Protein AF-A0A847N5J2-F1 (afdb_monomer_lite)

Radius of gyration: 24.29 Å; chains: 1; bounding box: 58×25×74 Å

Sequence (112 aa):
MTEKAYKEWIETEYLKKKQSTIEALRSLSVEQLTKHIREYKEFIISFSEENELYIKEAKIEEHVINQLSGIEALEKTLEYDITNQLAHIMLEEEIIVHVIQKAKEEGKKLKC

Structure (mmCIF, N/CA/C/O backbone):
data_AF-A0A847N5J2-F1
#
_entry.id   AF-A0A847N5J2-F1
#
loop_
_atom_site.group_PDB
_atom_site.id
_atom_site.type_symbol
_atom_site.label_atom_id
_atom_site.label_alt_id
_atom_site.label_comp_id
_atom_site.label_asym_id
_atom_site.label_entity_id
_atom_site.label_seq_id
_atom_site.pdbx_PDB_ins_code
_atom_site.Cartn_x
_atom_site.Cartn_y
_atom_site.Cartn_z
_atom_site.occupancy
_atom_site.B_iso_or_equiv
_atom_site.auth_seq_id
_atom_site.auth_comp_id
_atom_site.auth_asym_id
_atom_site.auth_atom_id
_atom_site.pdbx_PDB_model_num
ATOM 1 N N . MET A 1 1 ? -10.251 9.769 -31.275 1.00 57.12 1 MET A N 1
ATOM 2 C CA . MET A 1 1 ? -10.163 9.530 -29.819 1.00 57.12 1 MET A CA 1
ATOM 3 C C . MET A 1 1 ? -9.489 10.735 -29.198 1.00 57.12 1 MET A C 1
ATOM 5 O O . MET A 1 1 ? -8.500 11.187 -29.756 1.00 57.12 1 MET A O 1
ATOM 9 N N . THR A 1 2 ? -10.034 11.285 -28.116 1.00 76.81 2 THR A N 1
ATOM 10 C CA . THR A 1 2 ? -9.334 12.306 -27.325 1.00 76.81 2 THR A CA 1
ATOM 11 C C . THR A 1 2 ? -8.277 11.632 -26.450 1.00 76.81 2 THR A C 1
ATOM 13 O O . THR A 1 2 ? -8.408 10.456 -26.114 1.00 76.81 2 THR A O 1
ATOM 16 N N . GLU A 1 3 ? -7.237 12.366 -26.065 1.00 68.50 3 GLU A N 1
ATOM 17 C CA . GLU A 1 3 ? -6.144 11.869 -25.215 1.00 68.50 3 GLU A CA 1
ATOM 18 C C . GLU A 1 3 ? -6.653 11.304 -23.874 1.00 68.50 3 GLU A C 1
ATOM 20 O O . GLU A 1 3 ? -6.215 10.248 -23.425 1.00 68.50 3 GLU A O 1
ATOM 25 N N . LYS A 1 4 ? -7.690 11.935 -23.304 1.00 71.81 4 LYS A N 1
ATOM 26 C CA . LYS A 1 4 ? -8.403 11.454 -22.112 1.00 71.81 4 LYS A CA 1
ATOM 27 C C . LYS A 1 4 ? -9.067 10.084 -22.324 1.00 71.81 4 LYS A C 1
ATOM 29 O O . LYS A 1 4 ? -8.864 9.185 -21.518 1.00 71.81 4 LYS A O 1
ATOM 34 N N . ALA A 1 5 ? -9.796 9.904 -23.428 1.00 72.12 5 ALA A N 1
ATOM 35 C CA . ALA A 1 5 ? -10.463 8.636 -23.740 1.00 72.12 5 ALA A CA 1
ATOM 36 C C . ALA A 1 5 ? -9.460 7.504 -24.028 1.00 72.12 5 ALA A C 1
ATOM 38 O O . ALA A 1 5 ? -9.734 6.338 -23.759 1.00 72.12 5 ALA A O 1
ATOM 39 N N . TYR A 1 6 ? -8.288 7.847 -24.563 1.00 65.38 6 TYR A N 1
ATOM 40 C CA . TYR A 1 6 ? -7.215 6.889 -24.811 1.00 65.38 6 TYR A CA 1
ATOM 41 C C . TYR A 1 6 ? -6.547 6.419 -23.510 1.00 65.38 6 TYR A C 1
ATOM 43 O O . TYR A 1 6 ? -6.341 5.220 -23.329 1.00 65.38 6 TYR A O 1
ATOM 51 N N . LYS A 1 7 ? -6.281 7.337 -22.572 1.00 71.44 7 LYS A N 1
ATOM 52 C CA . LYS A 1 7 ? -5.746 7.003 -21.244 1.00 71.44 7 LYS A CA 1
ATOM 53 C C . LYS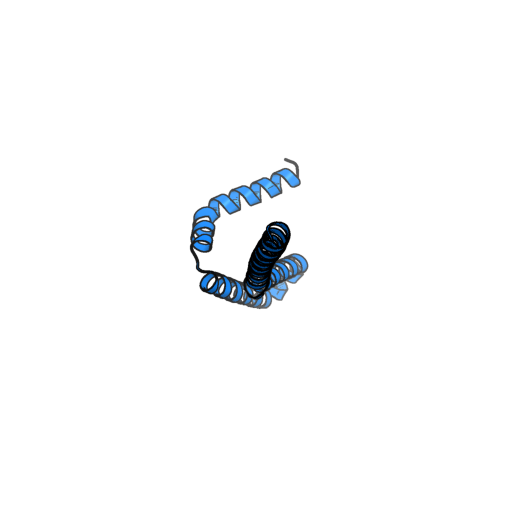 A 1 7 ? -6.700 6.107 -20.446 1.00 71.44 7 LYS A C 1
ATOM 55 O O . LYS A 1 7 ? -6.280 5.067 -19.950 1.00 71.44 7 LYS A O 1
ATOM 60 N N . GLU A 1 8 ? -7.985 6.460 -20.402 1.00 78.00 8 GLU A N 1
ATOM 61 C CA . GLU A 1 8 ? -9.026 5.668 -19.724 1.00 78.00 8 GLU A CA 1
ATOM 62 C C . GLU A 1 8 ? -9.169 4.260 -20.333 1.00 78.00 8 GLU A C 1
ATOM 64 O O . GLU A 1 8 ? -9.362 3.269 -19.621 1.00 78.00 8 GLU A O 1
ATOM 69 N N . TRP A 1 9 ? -9.027 4.144 -21.658 1.00 80.75 9 TRP A N 1
ATOM 70 C CA . TRP A 1 9 ? -9.028 2.851 -22.338 1.00 80.75 9 TRP A CA 1
ATOM 71 C C . TRP A 1 9 ? -7.799 2.002 -21.978 1.00 80.75 9 TRP A C 1
ATOM 73 O O . TRP A 1 9 ? -7.957 0.828 -21.643 1.00 80.75 9 TRP A O 1
ATOM 83 N N . ILE A 1 10 ? -6.594 2.586 -21.968 1.00 76.50 10 ILE A N 1
ATOM 84 C CA . ILE A 1 10 ? -5.362 1.888 -21.554 1.00 76.50 10 ILE A CA 1
ATOM 85 C C . ILE A 1 10 ? -5.472 1.394 -20.111 1.00 76.50 10 ILE A C 1
ATOM 87 O O . ILE A 1 10 ? -5.140 0.241 -19.836 1.00 76.50 10 ILE A O 1
ATOM 91 N N . GLU A 1 11 ? -5.954 2.238 -19.199 1.00 75.56 11 GLU A N 1
ATOM 92 C CA . GLU A 1 11 ? -6.162 1.870 -17.796 1.00 75.56 11 GLU A CA 1
ATOM 93 C C . GLU A 1 11 ? -7.141 0.694 -17.683 1.00 75.56 11 GLU A C 1
ATOM 95 O O . GLU A 1 11 ? -6.860 -0.289 -16.998 1.00 75.56 11 GLU A O 1
ATOM 100 N N . THR A 1 12 ? -8.245 0.732 -18.431 1.00 81.69 12 THR A N 1
ATOM 101 C CA . THR A 1 12 ? -9.247 -0.342 -18.437 1.00 81.69 12 THR A CA 1
ATOM 102 C C . THR A 1 12 ? -8.682 -1.664 -18.963 1.00 81.69 12 THR A C 1
ATOM 104 O O . THR A 1 12 ? -8.885 -2.714 -18.350 1.00 81.69 12 THR A O 1
ATOM 107 N N . GLU A 1 13 ? -7.961 -1.645 -20.083 1.00 84.19 13 GLU A N 1
ATOM 108 C CA . GLU A 1 13 ? -7.377 -2.859 -20.666 1.00 84.19 13 GLU A CA 1
ATOM 109 C C . GLU A 1 13 ? -6.237 -3.421 -19.809 1.00 84.1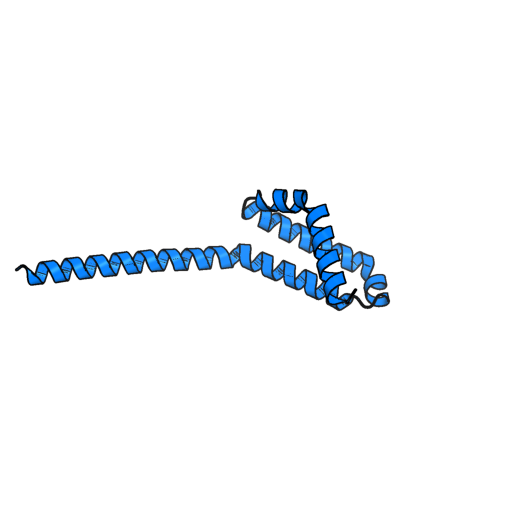9 13 GLU A C 1
ATOM 111 O O . GLU A 1 13 ? -6.107 -4.640 -19.655 1.00 84.19 13 GLU A O 1
ATOM 116 N N . TYR A 1 14 ? -5.453 -2.547 -19.176 1.00 80.88 14 TYR A N 1
ATOM 117 C CA . TYR A 1 14 ? -4.443 -2.950 -18.205 1.00 80.88 14 TYR A CA 1
ATOM 118 C C . TYR A 1 14 ? -5.075 -3.652 -16.997 1.00 80.88 14 TYR A C 1
ATOM 120 O O . TYR A 1 14 ? -4.639 -4.746 -16.627 1.00 80.88 14 TYR A O 1
ATOM 128 N N . LEU A 1 15 ? -6.135 -3.074 -16.424 1.00 81.44 15 LEU A N 1
ATOM 129 C CA . LEU A 1 15 ? -6.853 -3.659 -15.290 1.00 81.44 15 LEU A CA 1
ATOM 130 C C . LEU A 1 15 ? -7.476 -5.010 -15.652 1.00 81.44 15 LEU A C 1
ATOM 132 O O . LEU A 1 15 ? -7.304 -5.967 -14.901 1.00 81.44 15 LEU A O 1
ATOM 136 N N . LYS A 1 16 ? -8.096 -5.142 -16.833 1.00 82.94 16 LYS A N 1
ATOM 137 C CA . LYS A 1 16 ? -8.603 -6.437 -17.327 1.00 82.94 16 LYS A CA 1
ATOM 138 C C . LYS A 1 16 ? -7.494 -7.482 -17.417 1.00 82.94 16 LYS A C 1
ATOM 140 O O . LYS A 1 16 ? -7.661 -8.605 -16.946 1.00 82.94 16 LYS A O 1
ATOM 145 N N . LYS A 1 17 ? -6.339 -7.115 -17.980 1.00 86.06 17 LYS A N 1
ATOM 146 C CA . LYS A 1 17 ? -5.184 -8.017 -18.115 1.00 86.06 17 LYS A CA 1
ATOM 147 C C . LYS A 1 17 ? -4.596 -8.427 -16.761 1.00 86.06 17 LYS A C 1
ATOM 149 O O . LYS A 1 17 ? -4.017 -9.505 -16.648 1.00 86.06 17 LYS A O 1
ATOM 154 N N . LYS A 1 18 ? -4.715 -7.569 -15.746 1.00 87.62 18 LYS A N 1
ATOM 155 C CA . LYS A 1 18 ? -4.173 -7.778 -14.396 1.00 87.62 18 LYS A CA 1
ATOM 156 C C . LYS A 1 18 ? -5.221 -8.197 -13.369 1.00 87.62 18 LYS A C 1
ATOM 158 O O . LYS A 1 18 ? -4.885 -8.292 -12.193 1.00 87.62 18 LYS A O 1
ATOM 163 N N . GLN A 1 19 ? -6.446 -8.500 -13.790 1.00 85.62 19 GLN A N 1
ATOM 164 C CA . GLN A 1 19 ? -7.552 -8.810 -12.888 1.00 85.62 19 GLN A CA 1
ATOM 165 C C . GLN A 1 19 ? -7.208 -9.933 -11.901 1.00 85.62 19 GLN A C 1
ATOM 167 O O . GLN A 1 19 ? -7.402 -9.770 -10.701 1.00 85.62 19 GLN A O 1
ATOM 172 N N . SER A 1 20 ? -6.601 -11.024 -12.376 1.00 86.06 20 SER A N 1
ATOM 173 C CA . SER A 1 20 ? -6.170 -12.133 -11.516 1.00 86.06 20 SER A CA 1
ATOM 174 C C . SER A 1 20 ? -5.091 -11.725 -10.510 1.00 86.06 20 SER A C 1
ATOM 176 O O . SER A 1 20 ? -5.098 -12.180 -9.370 1.00 86.06 20 SER A O 1
ATOM 178 N N . THR A 1 21 ? -4.177 -10.831 -10.898 1.00 87.94 21 THR A N 1
ATOM 179 C CA . THR A 1 21 ? -3.178 -10.257 -9.988 1.00 87.94 21 THR A CA 1
ATOM 180 C C . THR A 1 21 ? -3.847 -9.395 -8.920 1.00 87.94 21 THR A C 1
ATOM 182 O O . THR A 1 21 ? -3.514 -9.514 -7.748 1.00 87.94 21 THR A O 1
ATOM 185 N N . ILE A 1 22 ? -4.818 -8.562 -9.299 1.00 87.94 22 ILE A N 1
ATOM 186 C CA . ILE A 1 22 ? -5.558 -7.706 -8.360 1.00 87.94 22 ILE A CA 1
ATOM 187 C C . ILE A 1 22 ? -6.356 -8.558 -7.368 1.00 87.94 22 ILE A C 1
ATOM 189 O O . ILE A 1 22 ? -6.359 -8.272 -6.173 1.00 87.94 22 ILE A O 1
ATOM 193 N N . GLU A 1 23 ? -7.013 -9.614 -7.841 1.00 90.25 23 GLU A N 1
ATOM 194 C CA . GLU A 1 23 ? -7.743 -10.556 -6.989 1.00 90.25 23 GLU A CA 1
ATOM 195 C C . GLU A 1 23 ? -6.812 -11.287 -6.019 1.00 90.25 23 GLU A C 1
ATOM 197 O O . GLU A 1 23 ? -7.125 -11.380 -4.832 1.00 90.25 23 GLU A O 1
ATOM 202 N N . ALA A 1 24 ? -5.635 -11.716 -6.482 1.00 90.00 24 ALA A N 1
ATOM 203 C CA . ALA A 1 24 ? -4.620 -12.305 -5.615 1.00 90.00 24 ALA A CA 1
ATOM 204 C C . ALA A 1 24 ? -4.156 -11.315 -4.533 1.00 90.00 24 ALA A C 1
ATOM 206 O O . ALA A 1 24 ? -4.130 -11.675 -3.359 1.00 90.00 24 ALA A O 1
ATOM 207 N N . LEU A 1 25 ? -3.881 -10.054 -4.891 1.00 91.31 25 LEU A N 1
ATOM 208 C CA . LEU A 1 25 ? -3.499 -9.012 -3.928 1.00 91.31 25 LEU A CA 1
ATOM 209 C C . LEU A 1 25 ? -4.589 -8.760 -2.878 1.00 91.31 25 LEU A C 1
ATOM 211 O O . LEU A 1 25 ? -4.281 -8.609 -1.701 1.00 91.31 25 LEU A O 1
ATOM 215 N N . ARG A 1 26 ? -5.866 -8.764 -3.280 1.00 90.19 26 ARG A N 1
ATOM 216 C CA . ARG A 1 26 ? -7.009 -8.605 -2.360 1.00 90.19 26 ARG A CA 1
ATOM 217 C C . ARG A 1 26 ? -7.172 -9.764 -1.380 1.00 90.19 26 ARG A C 1
ATOM 219 O O . ARG A 1 26 ? -7.806 -9.583 -0.347 1.00 90.19 26 ARG A O 1
ATOM 226 N N . SER A 1 27 ? -6.648 -10.941 -1.713 1.00 92.25 27 SER A N 1
ATOM 227 C CA . SER A 1 27 ? -6.715 -12.122 -0.847 1.00 92.25 27 SER A CA 1
ATOM 228 C C . SER A 1 27 ? -5.618 -12.168 0.222 1.00 92.25 27 SER A C 1
ATOM 230 O O . SER A 1 27 ? -5.673 -13.019 1.108 1.00 92.25 27 SER A O 1
ATOM 232 N N . LEU A 1 28 ? -4.630 -11.269 0.150 1.00 91.50 28 LEU A N 1
ATOM 233 C CA . LEU A 1 28 ? -3.526 -11.215 1.101 1.00 91.50 28 LEU A CA 1
ATOM 234 C C . LEU A 1 28 ? -3.976 -10.660 2.455 1.00 91.50 28 LEU A C 1
ATOM 236 O O . LEU A 1 28 ? -4.808 -9.754 2.534 1.00 91.50 28 LEU A O 1
ATOM 240 N N . SER A 1 29 ? -3.369 -11.164 3.529 1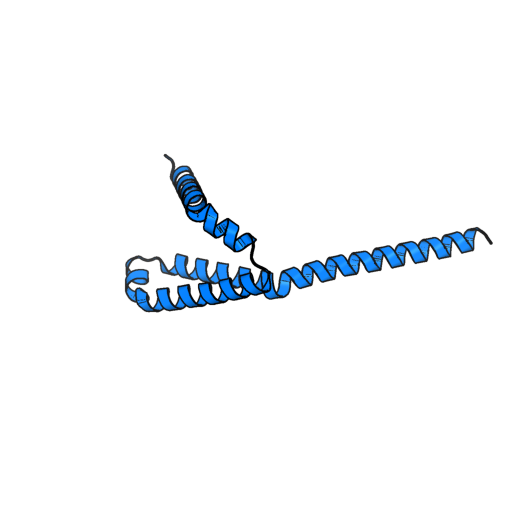.00 91.62 29 SER A N 1
ATOM 241 C CA . SER A 1 29 ? -3.451 -10.508 4.833 1.00 91.62 29 SER A CA 1
ATOM 242 C C . SER A 1 29 ? -2.758 -9.141 4.795 1.00 91.62 29 SER A C 1
ATOM 244 O O . SER A 1 29 ? -1.913 -8.885 3.936 1.00 91.62 29 SER A O 1
ATOM 246 N N . VAL A 1 30 ? -3.064 -8.269 5.762 1.00 88.38 30 VAL A N 1
ATOM 247 C CA . VAL A 1 30 ? -2.398 -6.958 5.880 1.00 88.38 30 VAL A CA 1
ATOM 248 C C . VAL A 1 30 ? -0.878 -7.122 5.969 1.00 88.38 30 VAL A C 1
ATOM 250 O O . VAL A 1 30 ? -0.154 -6.437 5.261 1.00 88.38 30 VAL A O 1
ATOM 253 N N . GLU A 1 31 ? -0.387 -8.081 6.758 1.00 89.38 31 GLU A N 1
ATOM 254 C CA . GLU A 1 31 ? 1.049 -8.369 6.878 1.00 89.38 31 GLU A CA 1
ATOM 255 C C . GLU A 1 31 ? 1.675 -8.782 5.536 1.00 89.38 31 GLU A C 1
ATOM 257 O O . GLU A 1 31 ? 2.726 -8.269 5.146 1.00 89.38 31 GLU A O 1
ATOM 262 N N . GLN A 1 32 ? 1.011 -9.681 4.804 1.00 92.44 32 GLN A N 1
ATOM 263 C CA . GLN A 1 32 ? 1.477 -10.137 3.495 1.00 92.44 32 GLN A CA 1
ATOM 264 C C . GLN A 1 32 ? 1.478 -9.004 2.469 1.00 92.44 32 GLN A C 1
ATOM 266 O O . GLN A 1 32 ? 2.429 -8.878 1.698 1.00 92.44 32 GLN A O 1
ATOM 271 N N . LEU A 1 33 ? 0.440 -8.168 2.471 1.00 92.12 33 LEU A N 1
ATOM 272 C CA . LEU A 1 33 ? 0.338 -7.026 1.573 1.00 92.12 33 LEU A CA 1
ATOM 273 C C . LEU A 1 33 ? 1.415 -5.979 1.889 1.00 92.12 33 LEU A C 1
ATOM 275 O O . LEU A 1 33 ? 2.087 -5.518 0.972 1.00 92.12 33 LEU A O 1
ATOM 279 N N . THR A 1 34 ? 1.658 -5.677 3.167 1.00 91.00 34 THR A N 1
ATOM 280 C CA . THR A 1 34 ? 2.746 -4.783 3.602 1.00 91.00 34 THR A CA 1
ATOM 281 C C . THR A 1 34 ? 4.106 -5.291 3.138 1.00 91.00 34 THR A C 1
ATOM 283 O O . THR A 1 34 ? 4.900 -4.523 2.592 1.00 91.00 34 THR A O 1
ATOM 286 N N . LYS A 1 35 ? 4.376 -6.591 3.304 1.00 92.31 35 LYS A N 1
ATOM 287 C CA . LYS A 1 35 ? 5.612 -7.204 2.807 1.00 92.31 35 LYS A CA 1
ATOM 288 C C . LYS A 1 35 ? 5.732 -7.069 1.287 1.00 92.31 35 LYS A C 1
ATOM 290 O O . LYS A 1 35 ? 6.777 -6.652 0.801 1.00 92.31 35 LYS A O 1
ATOM 295 N N . HIS A 1 36 ? 4.665 -7.368 0.551 1.00 93.56 36 HIS A N 1
ATOM 296 C CA . HIS A 1 36 ? 4.673 -7.290 -0.908 1.00 93.56 36 HIS A CA 1
ATOM 297 C C . HIS A 1 36 ? 4.920 -5.865 -1.424 1.00 93.56 36 HIS A C 1
ATOM 299 O O . HIS A 1 36 ? 5.634 -5.679 -2.405 1.00 93.56 36 HIS A O 1
ATOM 305 N N . ILE A 1 37 ? 4.364 -4.851 -0.755 1.00 93.81 37 ILE A N 1
ATOM 306 C CA . ILE A 1 37 ? 4.589 -3.442 -1.105 1.00 93.81 37 ILE A CA 1
ATOM 307 C C . ILE A 1 37 ? 6.059 -3.053 -0.900 1.00 93.81 37 ILE A C 1
ATOM 309 O O . ILE A 1 37 ? 6.628 -2.419 -1.787 1.00 93.81 37 ILE A O 1
ATOM 313 N N . ARG A 1 38 ? 6.689 -3.488 0.202 1.00 93.31 38 ARG A N 1
ATOM 314 C CA . ARG A 1 38 ? 8.126 -3.270 0.458 1.00 93.31 38 ARG A CA 1
ATOM 315 C C . ARG A 1 38 ? 8.999 -3.917 -0.617 1.00 93.31 38 ARG A C 1
ATOM 317 O O . ARG A 1 38 ? 9.856 -3.258 -1.195 1.00 93.31 38 ARG A O 1
ATOM 324 N N . GLU A 1 39 ? 8.728 -5.178 -0.946 1.00 94.94 39 GLU A N 1
ATOM 325 C CA . GLU A 1 39 ? 9.444 -5.899 -2.009 1.00 94.94 39 GLU A CA 1
ATOM 326 C C . GLU A 1 39 ? 9.265 -5.218 -3.377 1.00 94.94 39 GLU A C 1
ATOM 328 O O . GLU A 1 39 ? 10.213 -5.097 -4.153 1.00 94.94 39 GLU A O 1
ATOM 333 N N . TYR A 1 40 ? 8.060 -4.726 -3.676 1.00 94.88 40 TYR A N 1
ATOM 334 C CA . TYR A 1 40 ? 7.801 -3.994 -4.914 1.00 94.88 40 TYR A CA 1
ATOM 335 C C . TYR A 1 40 ? 8.527 -2.643 -4.951 1.00 94.88 40 TYR A C 1
ATOM 337 O O . TYR A 1 40 ? 9.032 -2.254 -6.003 1.00 94.88 40 TYR A O 1
ATOM 345 N N . LYS A 1 41 ? 8.635 -1.947 -3.814 1.00 95.75 41 LYS A N 1
ATOM 346 C CA . LYS A 1 41 ? 9.430 -0.719 -3.685 1.00 95.75 41 LYS A CA 1
ATOM 347 C C . LYS A 1 41 ? 10.896 -0.972 -4.017 1.00 95.75 41 LYS A C 1
ATOM 349 O O . LYS A 1 41 ? 11.455 -0.267 -4.853 1.00 95.75 41 LYS A O 1
ATOM 354 N N . GLU A 1 42 ? 11.491 -1.986 -3.392 1.00 96.19 42 GLU A N 1
ATOM 355 C CA . GLU A 1 42 ? 12.882 -2.386 -3.628 1.00 96.19 42 GLU A CA 1
ATOM 356 C C . GLU A 1 42 ? 13.107 -2.743 -5.098 1.00 96.19 42 GLU A C 1
ATOM 358 O O . GLU A 1 42 ? 14.051 -2.251 -5.711 1.00 96.19 42 GLU A O 1
ATOM 363 N N . PHE A 1 43 ? 12.182 -3.498 -5.698 1.00 95.88 43 PHE A N 1
ATOM 364 C CA . PHE A 1 43 ? 12.218 -3.797 -7.126 1.00 95.88 43 PHE A CA 1
ATOM 365 C C . PHE A 1 43 ? 12.240 -2.529 -7.993 1.00 95.88 43 PHE A C 1
ATOM 367 O O . PHE A 1 43 ? 13.061 -2.439 -8.903 1.00 95.88 43 PHE A O 1
ATOM 374 N N . ILE A 1 44 ? 11.368 -1.546 -7.732 1.00 95.38 44 ILE A N 1
ATOM 375 C CA . ILE A 1 44 ? 11.335 -0.301 -8.518 1.00 95.38 44 ILE A CA 1
ATOM 376 C C . ILE A 1 44 ? 12.620 0.509 -8.329 1.00 95.38 44 ILE A C 1
ATOM 378 O O . ILE A 1 44 ? 13.112 1.075 -9.305 1.00 95.38 44 ILE A O 1
ATOM 382 N N . ILE A 1 45 ? 13.184 0.546 -7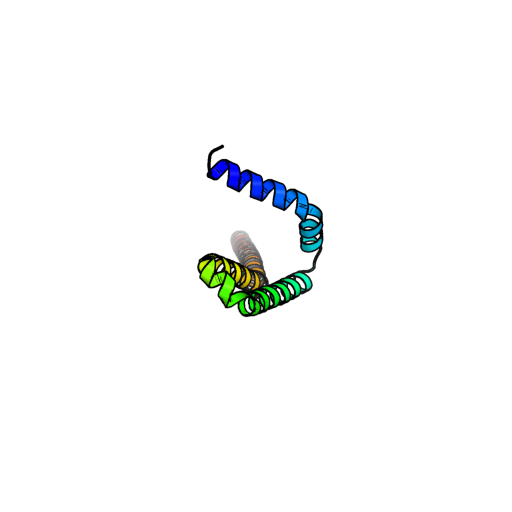.119 1.00 96.69 45 ILE A N 1
ATOM 383 C CA . ILE A 1 45 ? 14.465 1.215 -6.851 1.00 96.69 45 ILE A CA 1
ATOM 384 C C . ILE A 1 45 ? 15.577 0.561 -7.674 1.00 96.69 45 ILE A C 1
ATOM 386 O O . ILE A 1 45 ? 16.188 1.240 -8.496 1.00 96.69 45 ILE A O 1
ATOM 390 N N . SER A 1 46 ? 15.776 -0.753 -7.537 1.00 97.44 46 SER A N 1
ATOM 391 C CA . SER A 1 46 ? 16.822 -1.473 -8.274 1.00 97.44 46 SER A CA 1
ATOM 392 C C . SER A 1 46 ? 16.632 -1.367 -9.786 1.00 97.44 46 SER A C 1
ATOM 394 O O . SER A 1 46 ? 17.579 -1.072 -10.509 1.00 97.44 46 SER A O 1
ATOM 396 N N . PHE A 1 47 ? 15.395 -1.508 -10.274 1.00 95.56 47 PHE A N 1
ATOM 397 C CA . PHE A 1 47 ? 15.081 -1.321 -11.690 1.00 95.56 47 PHE A CA 1
ATOM 398 C C . PHE A 1 47 ? 15.452 0.087 -12.176 1.00 95.56 47 PHE A C 1
ATOM 400 O O . PHE A 1 47 ? 15.972 0.246 -13.280 1.00 95.56 47 PHE A O 1
ATOM 407 N N . SER A 1 48 ? 15.196 1.114 -11.365 1.00 95.50 48 SER A N 1
ATOM 408 C CA . SER A 1 48 ? 15.493 2.502 -11.728 1.00 95.50 48 SER A CA 1
ATOM 409 C C . SER A 1 48 ? 16.992 2.788 -11.735 1.00 95.50 48 SER A C 1
ATOM 411 O O . SER A 1 48 ? 17.466 3.493 -12.621 1.00 95.50 48 SER A O 1
ATOM 413 N N . GLU A 1 49 ? 17.740 2.218 -10.792 1.00 96.56 49 GLU A N 1
ATOM 414 C CA . GLU A 1 49 ? 19.202 2.320 -10.736 1.00 96.56 49 GLU A CA 1
ATOM 415 C C . GLU A 1 49 ? 19.857 1.631 -11.940 1.00 96.56 49 GLU A C 1
ATOM 417 O O . GLU A 1 49 ? 20.699 2.222 -12.616 1.00 96.56 49 GLU A O 1
ATOM 422 N N . GLU A 1 50 ? 19.417 0.415 -12.274 1.00 97.94 50 GLU A N 1
ATOM 423 C CA . GLU A 1 50 ? 19.914 -0.342 -13.431 1.00 97.94 50 GLU A CA 1
ATOM 424 C C . GLU A 1 50 ? 19.641 0.361 -14.771 1.00 97.94 50 GLU A C 1
ATOM 426 O O . GLU A 1 50 ? 20.379 0.170 -15.739 1.00 97.94 50 GLU A O 1
ATOM 431 N N . ASN A 1 51 ? 18.591 1.184 -14.836 1.00 97.06 51 ASN A N 1
ATOM 432 C CA . ASN A 1 51 ? 18.128 1.839 -16.060 1.00 97.06 51 ASN A CA 1
ATOM 433 C C . ASN A 1 51 ? 18.261 3.370 -16.018 1.00 97.06 51 ASN A C 1
ATOM 435 O O . ASN A 1 51 ? 17.647 4.055 -16.840 1.00 97.06 51 ASN A O 1
ATOM 439 N N . GLU A 1 52 ? 19.072 3.919 -15.107 1.00 96.50 52 GLU A N 1
ATOM 440 C CA . GLU A 1 52 ? 19.152 5.363 -14.844 1.00 96.50 52 GLU A CA 1
ATOM 441 C C . GLU A 1 52 ? 19.419 6.180 -16.121 1.00 96.50 52 GLU A C 1
ATOM 443 O O . GLU A 1 52 ? 18.772 7.203 -16.360 1.00 96.50 52 GLU A O 1
ATOM 448 N N . LEU A 1 53 ? 20.338 5.712 -16.975 1.00 97.12 53 LEU A N 1
ATOM 449 C CA . LEU A 1 53 ? 20.668 6.377 -18.238 1.00 97.12 53 LEU A CA 1
ATOM 450 C C . LEU A 1 53 ? 19.447 6.471 -19.164 1.00 97.12 53 LEU A C 1
ATOM 452 O O . LEU A 1 53 ? 19.131 7.552 -19.653 1.00 97.12 53 LEU A O 1
ATOM 456 N N . TYR A 1 54 ? 18.732 5.362 -19.363 1.00 96.69 54 TYR A N 1
ATOM 457 C CA . TYR A 1 54 ? 17.573 5.311 -20.254 1.00 96.69 54 TYR A CA 1
ATOM 458 C C . TYR A 1 54 ? 16.387 6.109 -19.712 1.00 96.69 54 TYR A C 1
ATOM 460 O O . TYR A 1 54 ? 15.666 6.738 -20.483 1.00 96.69 54 TYR A O 1
ATOM 468 N N . ILE A 1 55 ? 16.200 6.125 -18.391 1.00 95.12 55 ILE A N 1
ATOM 469 C CA . ILE A 1 55 ? 15.180 6.945 -17.724 1.00 95.12 55 ILE A CA 1
ATOM 470 C C . ILE A 1 55 ? 15.441 8.432 -17.999 1.00 95.12 55 ILE A C 1
ATOM 472 O O . ILE A 1 55 ? 14.510 9.149 -18.372 1.00 95.12 55 ILE A O 1
ATOM 476 N N . LYS A 1 56 ? 16.702 8.874 -17.884 1.00 94.94 56 LYS A N 1
ATOM 477 C CA . LYS A 1 56 ? 17.114 10.256 -18.187 1.00 94.94 56 LYS A CA 1
ATOM 478 C C . LYS A 1 56 ? 16.968 10.602 -19.664 1.00 94.94 56 LYS A C 1
ATOM 480 O O . LYS A 1 56 ? 16.450 11.661 -20.011 1.00 94.94 56 LYS A O 1
ATOM 485 N N . GLU A 1 57 ? 17.396 9.710 -20.554 1.00 96.50 57 GLU A N 1
ATOM 486 C CA . GLU A 1 57 ? 17.263 9.909 -22.003 1.00 96.50 57 GLU A CA 1
ATOM 487 C C . GLU A 1 57 ? 15.795 10.015 -22.434 1.00 96.50 57 GLU A C 1
ATOM 489 O O . GLU A 1 57 ? 15.444 10.874 -23.249 1.00 96.50 57 GLU A O 1
ATOM 494 N N . ALA A 1 58 ? 14.927 9.186 -21.850 1.00 93.75 58 ALA A N 1
ATOM 495 C CA . ALA A 1 58 ? 13.490 9.199 -22.097 1.00 93.75 58 ALA A CA 1
ATOM 496 C C . ALA A 1 58 ? 12.746 10.334 -21.369 1.00 93.75 58 ALA A C 1
ATOM 498 O O . ALA A 1 58 ? 11.580 10.574 -21.685 1.00 93.75 58 ALA A O 1
ATOM 499 N N . LYS A 1 59 ? 13.403 11.049 -20.443 1.00 95.56 59 LYS A N 1
ATOM 500 C CA . LYS A 1 59 ? 12.834 12.137 -19.628 1.00 95.56 59 LYS A CA 1
ATOM 501 C C . LYS A 1 59 ? 11.623 11.702 -18.794 1.00 95.56 59 LYS A C 1
ATOM 503 O O . LYS A 1 59 ? 10.597 12.385 -18.770 1.00 95.56 59 LYS A O 1
ATOM 508 N N . ILE A 1 60 ? 11.716 10.529 -18.167 1.00 93.50 60 ILE A N 1
ATOM 509 C CA . ILE A 1 60 ? 10.632 9.925 -17.370 1.00 93.50 60 ILE A CA 1
ATOM 510 C C . ILE A 1 60 ? 10.942 9.857 -15.867 1.00 93.50 60 ILE A C 1
ATOM 512 O O . ILE A 1 60 ? 10.258 9.147 -15.130 1.00 93.50 60 ILE A O 1
ATOM 516 N N . GLU A 1 61 ? 11.935 10.603 -15.386 1.00 95.75 61 GLU A N 1
ATOM 517 C CA . GLU A 1 61 ? 12.341 10.651 -13.974 1.00 95.75 61 GLU A CA 1
ATOM 518 C C . GLU A 1 61 ? 11.161 10.985 -13.052 1.00 95.75 61 GLU A C 1
ATOM 520 O O . GLU A 1 61 ? 10.964 10.341 -12.023 1.00 95.75 61 GLU A O 1
ATOM 525 N N . GLU A 1 62 ? 10.332 11.958 -13.442 1.00 94.31 62 GLU A N 1
ATOM 526 C CA . GLU A 1 62 ? 9.168 12.378 -12.657 1.00 94.31 62 GLU A CA 1
ATOM 527 C C . GLU A 1 62 ? 8.152 11.238 -12.488 1.00 94.31 62 GLU A C 1
ATOM 529 O O . GLU A 1 62 ? 7.573 11.067 -11.416 1.00 94.31 62 GLU A O 1
ATOM 534 N 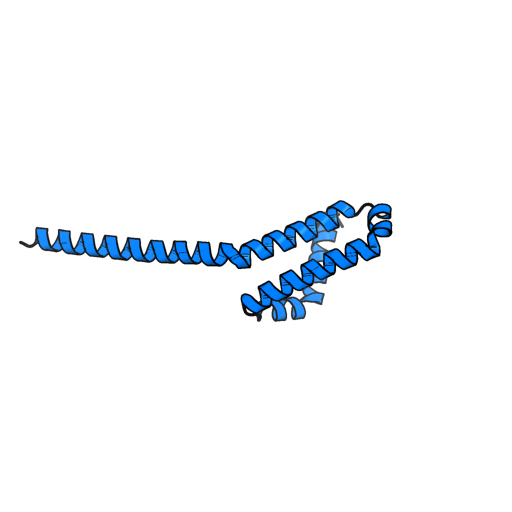N . HIS A 1 63 ? 7.967 10.402 -13.514 1.00 91.81 63 HIS A N 1
ATOM 535 C CA . HIS A 1 63 ? 7.074 9.248 -13.426 1.00 91.81 63 HIS A CA 1
ATOM 536 C C . HIS A 1 63 ? 7.577 8.215 -12.415 1.00 91.81 63 HIS A C 1
ATOM 538 O O . HIS A 1 63 ? 6.777 7.692 -11.638 1.00 91.81 63 HIS A O 1
ATOM 544 N N . VAL A 1 64 ? 8.888 7.964 -12.384 1.00 93.44 64 VAL A N 1
ATOM 545 C CA . VAL A 1 64 ? 9.520 7.051 -11.419 1.00 93.44 64 VAL A CA 1
ATOM 546 C C . VAL A 1 64 ? 9.394 7.597 -9.994 1.00 93.44 64 VAL A C 1
ATOM 548 O O . VAL A 1 64 ? 8.969 6.874 -9.093 1.00 93.44 64 VAL A O 1
ATOM 551 N N . ILE A 1 65 ? 9.677 8.888 -9.792 1.00 94.81 65 ILE A N 1
ATOM 552 C CA . ILE A 1 65 ? 9.542 9.558 -8.487 1.00 94.81 65 ILE A CA 1
ATOM 553 C C . ILE A 1 65 ? 8.095 9.501 -7.988 1.00 94.81 65 ILE A C 1
ATOM 555 O O . ILE A 1 65 ? 7.848 9.173 -6.824 1.00 94.81 65 ILE A O 1
ATOM 559 N N . ASN A 1 66 ? 7.128 9.781 -8.863 1.00 94.81 66 ASN A N 1
ATOM 560 C CA . ASN A 1 66 ? 5.709 9.726 -8.521 1.00 94.81 66 ASN A CA 1
ATOM 561 C C . ASN A 1 66 ? 5.268 8.299 -8.169 1.00 94.81 66 ASN A C 1
ATOM 563 O O . ASN A 1 66 ? 4.492 8.113 -7.231 1.00 94.81 66 ASN A O 1
ATOM 567 N N . GLN A 1 67 ? 5.781 7.288 -8.875 1.00 94.12 67 GLN A N 1
ATOM 568 C CA . GLN A 1 67 ? 5.499 5.888 -8.564 1.00 94.12 67 GLN A CA 1
ATOM 569 C C . GLN A 1 67 ? 6.055 5.492 -7.191 1.00 94.12 67 GLN A C 1
ATOM 571 O O . GLN A 1 67 ? 5.316 4.929 -6.383 1.00 94.12 67 GLN A O 1
ATOM 576 N N . LEU A 1 68 ? 7.314 5.828 -6.896 1.00 96.19 68 LEU A N 1
ATOM 577 C CA . LEU A 1 68 ? 7.934 5.570 -5.591 1.00 96.19 68 LEU A CA 1
ATOM 578 C C . LEU A 1 68 ? 7.190 6.286 -4.459 1.00 96.19 68 LEU A C 1
ATOM 580 O O . LEU A 1 68 ? 6.869 5.663 -3.451 1.00 96.19 68 LEU A O 1
ATOM 584 N N . SER A 1 69 ? 6.827 7.555 -4.659 1.00 95.56 69 SER A N 1
ATOM 585 C CA . SER A 1 69 ? 6.037 8.329 -3.690 1.00 95.56 69 SER A CA 1
ATOM 586 C C . SER A 1 69 ? 4.667 7.692 -3.427 1.00 95.56 69 SER A C 1
ATOM 588 O O . SER A 1 69 ? 4.200 7.651 -2.288 1.00 95.56 69 SER A O 1
ATOM 590 N N . GLY A 1 70 ? 4.027 7.151 -4.469 1.00 95.81 70 GLY A N 1
ATOM 591 C CA . GLY A 1 70 ? 2.779 6.399 -4.339 1.00 95.81 70 GLY A CA 1
ATOM 592 C C . GLY A 1 70 ? 2.944 5.122 -3.512 1.00 95.81 70 GLY A C 1
ATOM 593 O O . GLY A 1 70 ? 2.111 4.835 -2.656 1.00 95.81 70 GLY A O 1
ATOM 594 N N . ILE A 1 71 ? 4.036 4.383 -3.720 1.00 94.94 71 ILE A N 1
ATOM 595 C CA . ILE A 1 71 ? 4.355 3.175 -2.946 1.00 94.94 71 ILE A CA 1
ATOM 596 C C . ILE A 1 71 ? 4.602 3.526 -1.471 1.00 94.94 71 ILE A C 1
ATOM 598 O O . ILE A 1 71 ? 4.048 2.876 -0.589 1.00 94.94 71 ILE A O 1
ATOM 602 N N . GLU A 1 72 ? 5.345 4.597 -1.187 1.00 93.81 72 GLU A N 1
ATOM 603 C CA . GLU A 1 72 ? 5.596 5.064 0.185 1.00 93.81 72 GLU A CA 1
ATOM 604 C C . GLU A 1 72 ? 4.331 5.486 0.929 1.00 93.81 72 GLU A C 1
ATOM 606 O O . GLU A 1 72 ? 4.197 5.242 2.131 1.00 93.81 72 GLU A O 1
ATOM 611 N N . ALA A 1 73 ? 3.390 6.120 0.229 1.00 93.88 73 ALA A N 1
ATOM 612 C CA . ALA A 1 73 ? 2.094 6.449 0.807 1.00 93.88 73 ALA A CA 1
ATOM 613 C C . ALA A 1 73 ? 1.327 5.176 1.198 1.00 93.88 73 ALA A C 1
ATOM 615 O O . ALA A 1 73 ? 0.776 5.111 2.296 1.00 93.88 73 ALA A O 1
ATOM 616 N N . LEU A 1 74 ? 1.351 4.143 0.347 1.00 93.75 74 LEU A N 1
ATOM 617 C CA . LEU A 1 74 ? 0.714 2.861 0.652 1.00 93.75 74 LEU A CA 1
ATOM 618 C C . LEU A 1 74 ? 1.359 2.160 1.856 1.00 93.75 74 LEU A C 1
ATOM 620 O O . LEU A 1 74 ? 0.633 1.635 2.700 1.00 93.75 74 LEU A O 1
ATOM 624 N N . GLU A 1 75 ? 2.693 2.182 1.970 1.00 91.12 75 GLU A N 1
ATOM 625 C CA . GLU A 1 75 ? 3.404 1.644 3.142 1.00 91.12 75 GLU A CA 1
ATOM 626 C C . GLU A 1 75 ? 2.917 2.307 4.435 1.00 91.12 75 GLU A C 1
ATOM 628 O O . GLU A 1 75 ? 2.547 1.613 5.383 1.00 91.12 75 GLU A O 1
ATOM 633 N N . LYS A 1 76 ? 2.841 3.644 4.457 1.00 90.00 76 LYS A N 1
ATOM 634 C CA . LYS A 1 76 ? 2.368 4.401 5.628 1.00 90.00 76 LYS A CA 1
ATOM 635 C C . LYS A 1 76 ? 0.918 4.086 5.976 1.00 90.00 76 LYS A C 1
ATOM 637 O O . LYS A 1 76 ? 0.595 3.931 7.155 1.00 90.00 76 LYS A O 1
ATOM 642 N N . THR A 1 77 ? 0.057 3.965 4.968 1.00 92.06 77 THR A N 1
ATOM 643 C CA . THR A 1 77 ? -1.353 3.646 5.191 1.00 92.06 77 THR A CA 1
ATOM 644 C C . THR A 1 77 ? -1.524 2.277 5.842 1.00 92.06 77 THR A C 1
ATOM 646 O O . THR A 1 77 ? -2.288 2.153 6.801 1.00 92.06 77 THR A O 1
ATOM 649 N N . LEU A 1 78 ? -0.804 1.257 5.366 1.00 87.62 78 LEU A N 1
ATOM 650 C CA . LEU A 1 78 ? -0.893 -0.081 5.954 1.00 87.62 78 LEU A CA 1
ATOM 651 C C . LEU A 1 78 ? -0.231 -0.173 7.332 1.00 87.62 78 LEU A C 1
ATOM 653 O O . LEU A 1 78 ? -0.727 -0.904 8.187 1.00 87.62 78 LEU A O 1
ATOM 657 N N . GLU A 1 79 ? 0.871 0.543 7.554 1.00 83.62 79 GLU A N 1
ATOM 658 C CA . GLU A 1 79 ? 1.628 0.458 8.805 1.00 83.62 79 GLU A CA 1
ATOM 659 C C . GLU A 1 79 ? 0.970 1.243 9.951 1.00 83.62 79 GLU A C 1
ATOM 661 O O . GLU A 1 79 ? 0.948 0.766 11.088 1.00 83.62 79 GLU A O 1
ATOM 666 N N . TYR A 1 80 ? 0.383 2.410 9.664 1.00 85.44 80 TYR A N 1
ATOM 667 C CA . TYR A 1 80 ? -0.110 3.320 10.703 1.00 85.44 80 TYR A CA 1
ATOM 668 C C . TYR A 1 80 ? -1.584 3.689 10.548 1.00 85.44 80 TYR A C 1
ATOM 670 O O . TYR A 1 80 ? -2.327 3.635 11.530 1.00 85.44 80 TYR A O 1
ATOM 678 N N . ASP A 1 81 ? -2.035 4.060 9.347 1.00 88.88 81 ASP A N 1
ATOM 679 C CA . ASP A 1 81 ? -3.359 4.683 9.201 1.00 88.88 81 ASP A CA 1
ATOM 680 C C . ASP A 1 81 ? -4.504 3.721 9.510 1.00 88.88 81 ASP A C 1
ATOM 682 O O . ASP A 1 81 ? -5.489 4.139 10.117 1.00 88.88 81 ASP A O 1
ATOM 686 N N . ILE A 1 82 ? -4.375 2.437 9.159 1.00 87.94 82 ILE A N 1
ATOM 687 C CA . ILE A 1 82 ? -5.383 1.423 9.513 1.00 87.94 82 ILE A CA 1
ATOM 688 C C . ILE A 1 82 ? -5.550 1.345 11.036 1.00 87.94 82 ILE A C 1
ATOM 690 O O . ILE A 1 82 ? -6.671 1.384 11.545 1.00 87.94 82 ILE A O 1
ATOM 694 N N . THR A 1 83 ? -4.439 1.279 11.770 1.00 87.56 83 THR A N 1
ATOM 695 C CA . THR A 1 83 ? -4.445 1.200 13.237 1.00 87.56 83 THR A CA 1
ATOM 696 C C . THR A 1 83 ? -5.000 2.479 13.859 1.00 87.56 83 THR A C 1
ATOM 698 O O . THR A 1 83 ? -5.812 2.412 14.781 1.00 87.56 83 THR A O 1
ATOM 701 N N . ASN A 1 84 ? -4.629 3.645 13.325 1.00 90.69 84 ASN A N 1
ATOM 702 C CA . ASN A 1 84 ? -5.138 4.940 13.782 1.00 90.69 84 ASN A CA 1
ATOM 703 C C . ASN A 1 84 ? -6.655 5.065 13.576 1.00 90.69 84 ASN A C 1
ATOM 705 O O . ASN A 1 84 ? -7.368 5.524 14.469 1.00 90.69 84 ASN A O 1
ATOM 709 N N . GLN A 1 85 ? -7.162 4.623 12.423 1.00 93.00 85 GLN A N 1
ATOM 710 C CA . GLN A 1 85 ? -8.597 4.612 12.140 1.00 93.00 85 GLN A CA 1
ATOM 711 C C . GLN A 1 85 ? -9.349 3.658 13.073 1.00 93.00 85 GLN A C 1
ATOM 713 O O . GLN A 1 85 ? -10.392 4.031 13.610 1.00 93.00 85 GLN A O 1
ATOM 718 N N . LEU A 1 86 ? -8.808 2.461 13.326 1.00 92.56 86 LEU A N 1
ATOM 719 C CA . LEU A 1 86 ? -9.407 1.520 14.273 1.00 92.56 86 LEU A CA 1
ATOM 720 C C . LEU A 1 86 ? -9.447 2.097 15.694 1.00 92.56 86 LEU A C 1
ATOM 722 O O . LEU A 1 86 ? -10.483 2.023 16.350 1.00 92.56 86 LEU A O 1
ATOM 726 N N . ALA A 1 87 ? -8.362 2.725 16.150 1.00 93.75 87 ALA A N 1
ATOM 727 C CA . ALA A 1 87 ? -8.307 3.361 17.464 1.00 93.75 87 ALA A CA 1
ATOM 728 C C . ALA A 1 87 ? -9.361 4.470 17.617 1.00 93.75 87 ALA A C 1
ATOM 730 O O . ALA A 1 87 ? -9.970 4.603 18.677 1.00 93.75 87 ALA A O 1
ATOM 731 N N . HIS A 1 88 ? -9.621 5.238 16.555 1.00 94.88 88 HIS A N 1
ATOM 732 C CA . HIS A 1 88 ? -10.675 6.249 16.567 1.00 94.88 88 HIS A CA 1
ATOM 733 C C . HIS A 1 88 ? -12.073 5.625 16.692 1.00 94.88 88 HIS A C 1
ATOM 735 O O . HIS A 1 88 ? -12.880 6.097 17.486 1.00 94.88 88 HIS A O 1
ATOM 741 N N . ILE A 1 89 ? -12.340 4.520 15.989 1.00 95.56 89 ILE A N 1
ATOM 742 C CA . ILE A 1 89 ? -13.605 3.776 16.121 1.00 95.56 89 ILE A CA 1
ATOM 743 C C . ILE A 1 89 ? -13.777 3.230 17.547 1.00 95.56 89 ILE A C 1
ATOM 745 O O . ILE A 1 89 ? -14.860 3.335 18.118 1.00 95.56 89 ILE A O 1
ATOM 749 N N . MET A 1 90 ? -12.712 2.684 18.140 1.00 96.00 90 MET A N 1
ATOM 750 C CA . MET A 1 90 ? -12.734 2.199 19.527 1.00 96.00 90 MET A CA 1
ATOM 751 C C . MET A 1 90 ? -13.001 3.331 20.530 1.00 96.00 90 MET A C 1
ATOM 753 O O . MET A 1 90 ? -13.700 3.134 21.518 1.00 96.00 90 MET A O 1
ATOM 757 N N . LEU A 1 91 ? -12.482 4.535 20.276 1.00 95.19 91 LEU A N 1
ATOM 758 C CA . LEU A 1 91 ? -12.770 5.703 21.110 1.00 95.19 91 LEU A CA 1
ATOM 759 C C . LEU A 1 91 ? -14.252 6.101 21.051 1.00 95.19 91 LEU A C 1
ATOM 761 O O . LEU A 1 91 ? -14.837 6.429 22.082 1.00 95.19 91 LEU A O 1
ATOM 765 N N . GLU A 1 92 ? -14.868 6.060 19.869 1.00 96.00 92 GLU A N 1
ATOM 766 C CA . GLU A 1 92 ? -16.303 6.336 19.720 1.00 96.00 92 GLU A CA 1
ATOM 767 C C . GLU A 1 92 ? -17.162 5.341 20.519 1.00 96.00 92 GLU A C 1
ATOM 769 O O . GLU A 1 92 ? -18.147 5.737 21.147 1.00 96.00 92 GLU A O 1
ATOM 774 N N . GLU A 1 93 ? -16.765 4.066 20.573 1.00 95.75 93 GLU A N 1
ATOM 775 C CA . GLU A 1 93 ? -17.414 3.065 21.430 1.00 95.75 93 GLU A CA 1
ATOM 776 C C . GLU A 1 93 ? -17.390 3.483 22.911 1.00 95.75 93 GLU A C 1
ATOM 778 O O . GLU A 1 93 ? -18.438 3.512 23.564 1.00 95.75 93 GLU A O 1
ATOM 783 N N . GLU A 1 94 ? -16.223 3.870 23.433 1.00 95.94 94 GLU A N 1
ATOM 784 C CA . GLU A 1 94 ? -16.061 4.325 24.823 1.00 95.94 94 GLU A CA 1
ATOM 785 C C . GLU A 1 94 ? -16.923 5.559 25.133 1.00 95.94 94 GLU A C 1
ATOM 787 O O . GLU A 1 94 ? -17.567 5.643 26.187 1.00 95.94 94 GLU A O 1
ATOM 792 N N . ILE A 1 95 ? -17.009 6.502 24.189 1.00 96.31 95 ILE A N 1
ATOM 793 C CA . ILE A 1 95 ? -17.873 7.683 24.310 1.00 96.31 95 ILE A CA 1
ATOM 794 C C . ILE A 1 95 ? -19.342 7.259 24.437 1.00 96.31 95 ILE A C 1
ATOM 796 O O . ILE A 1 95 ? -20.043 7.728 25.341 1.00 96.31 95 ILE A O 1
ATOM 800 N N . ILE A 1 96 ? -19.816 6.352 23.577 1.00 96.75 96 ILE A N 1
ATOM 801 C CA . ILE A 1 96 ? -21.195 5.842 23.613 1.00 96.75 96 ILE A CA 1
ATOM 802 C C . ILE A 1 96 ? -21.490 5.183 24.965 1.00 9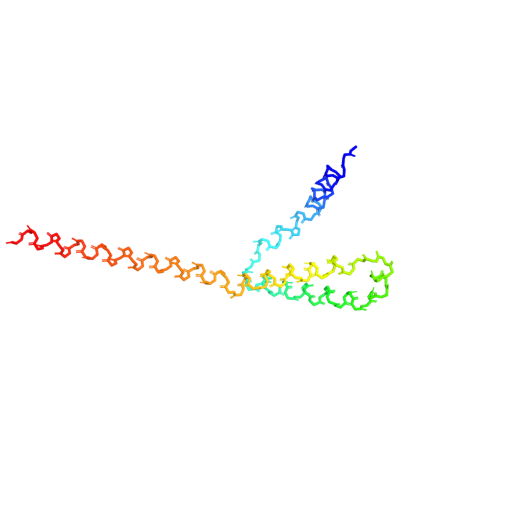6.75 96 ILE A C 1
ATOM 804 O O . ILE A 1 96 ? -22.523 5.471 25.585 1.00 96.75 96 ILE A O 1
ATOM 808 N N . VAL A 1 97 ? -20.585 4.329 25.450 1.00 96.44 97 VAL A N 1
ATOM 809 C CA . VAL A 1 97 ? -20.719 3.656 26.750 1.00 96.44 97 VAL A CA 1
ATOM 810 C C . VAL A 1 97 ? -20.850 4.679 27.876 1.00 96.44 97 VAL A C 1
ATOM 812 O O . VAL A 1 97 ? -21.776 4.581 28.692 1.00 96.44 97 VAL A O 1
ATOM 815 N N . HIS A 1 98 ? -19.981 5.689 27.894 1.00 96.19 98 HIS A N 1
ATOM 816 C CA . HIS A 1 98 ? -19.997 6.735 28.911 1.00 96.19 98 HIS A CA 1
ATOM 817 C C . HIS A 1 98 ? -21.302 7.546 28.896 1.00 96.19 98 HIS A C 1
ATOM 819 O O . HIS A 1 98 ? -21.919 7.771 29.943 1.00 96.19 98 HIS A O 1
ATOM 825 N N . VAL A 1 99 ? -21.781 7.937 27.711 1.00 95.44 99 VAL A N 1
ATOM 826 C CA . VAL A 1 99 ? -23.046 8.674 27.552 1.00 95.44 99 VAL A CA 1
ATOM 827 C C . VAL A 1 99 ? -24.234 7.855 28.066 1.00 95.44 99 VAL A C 1
ATOM 829 O O . VAL A 1 99 ? -25.079 8.381 28.797 1.00 95.44 99 VAL A O 1
ATOM 832 N N . ILE A 1 100 ? -24.288 6.555 27.753 1.00 95.31 100 ILE A N 1
ATOM 833 C CA . ILE A 1 100 ? -25.342 5.654 28.246 1.00 95.31 100 ILE A CA 1
ATOM 834 C C . ILE A 1 100 ? -25.301 5.540 29.774 1.00 95.31 100 ILE A C 1
ATOM 836 O O . ILE A 1 100 ? -26.352 5.557 30.422 1.00 95.31 100 ILE A O 1
ATOM 840 N N . GLN A 1 101 ? -24.111 5.398 30.362 1.00 95.75 101 GLN A N 1
ATOM 841 C CA . GLN A 1 101 ? -23.950 5.313 31.816 1.00 95.75 101 GLN A CA 1
ATOM 842 C C . GLN A 1 101 ? -24.460 6.582 32.501 1.00 95.75 101 GLN A C 1
ATOM 844 O O . GLN A 1 101 ? -25.291 6.491 33.408 1.00 95.75 101 GLN A O 1
ATOM 849 N N . LYS A 1 102 ? -24.065 7.754 31.999 1.00 94.25 102 LYS A N 1
ATOM 850 C CA . LYS A 1 102 ? -24.525 9.048 32.513 1.00 94.25 102 LYS A CA 1
ATOM 851 C C . LYS A 1 102 ? -26.051 9.184 32.460 1.00 94.25 102 LYS A C 1
ATOM 853 O O . LYS A 1 102 ? -26.676 9.516 33.466 1.00 94.25 102 LYS A O 1
ATOM 858 N N . ALA A 1 103 ? -26.671 8.838 31.331 1.00 94.06 103 ALA A N 1
ATOM 859 C CA . ALA A 1 103 ? -28.128 8.885 31.186 1.00 94.06 103 ALA A CA 1
ATOM 860 C C . ALA A 1 103 ? -28.853 7.943 32.169 1.00 94.06 103 ALA A C 1
ATOM 862 O O . ALA A 1 103 ? -29.900 8.289 32.723 1.00 94.06 103 ALA A O 1
ATOM 863 N N . LYS A 1 104 ? -28.291 6.753 32.433 1.00 92.69 104 LYS A N 1
ATOM 864 C CA . LYS A 1 104 ? -28.834 5.814 33.431 1.00 92.69 104 LYS A CA 1
ATOM 865 C C . LYS A 1 104 ? -28.764 6.379 34.849 1.00 92.69 104 LYS A C 1
ATOM 867 O O . LYS A 1 104 ? -29.695 6.166 35.625 1.00 92.69 104 LYS A O 1
ATOM 872 N N . GLU A 1 105 ? -27.684 7.065 35.205 1.00 91.88 105 GLU A N 1
ATOM 873 C CA . GLU A 1 105 ? -27.531 7.692 36.522 1.00 91.88 105 GLU A CA 1
ATOM 874 C C . GLU A 1 105 ? -28.502 8.858 36.722 1.00 91.88 105 GLU A C 1
ATOM 876 O O . GLU A 1 105 ? -29.164 8.941 37.758 1.00 91.88 105 GLU A O 1
ATOM 881 N N . GLU A 1 106 ? -28.644 9.725 35.721 1.00 87.69 106 GLU A N 1
ATOM 882 C CA . GLU A 1 106 ? -29.593 10.843 35.745 1.00 87.69 106 GLU A CA 1
ATOM 883 C C . GLU A 1 106 ? -31.047 10.349 35.805 1.00 87.69 106 GLU A C 1
ATOM 885 O O . GLU A 1 106 ? -31.836 10.819 36.627 1.00 87.69 106 GLU A O 1
ATOM 890 N N . GLY A 1 107 ? -31.389 9.322 35.022 1.00 81.06 107 GLY A N 1
ATOM 891 C CA . GLY A 1 107 ? -32.709 8.692 35.058 1.00 81.06 107 GLY A CA 1
ATOM 892 C C . GLY A 1 107 ? -33.035 7.999 36.387 1.00 81.06 107 GLY A C 1
ATOM 893 O O . GLY A 1 107 ? -34.206 7.921 36.759 1.00 81.06 107 GLY A O 1
ATOM 894 N N . LYS A 1 108 ? -32.029 7.514 37.128 1.00 72.00 108 LYS A N 1
ATOM 895 C CA . LYS A 1 108 ? -32.213 7.007 38.500 1.00 72.00 108 LYS A CA 1
ATOM 896 C C . LYS A 1 108 ? -32.476 8.141 39.490 1.00 72.00 108 LYS A C 1
ATOM 898 O O . LYS A 1 108 ? -33.354 7.994 40.331 1.00 72.00 108 LYS A O 1
ATOM 903 N N . LYS A 1 109 ? -31.764 9.267 39.372 1.00 65.38 109 LYS A N 1
ATOM 904 C CA . LYS A 1 109 ? -31.953 10.442 40.242 1.00 65.38 109 LYS A CA 1
ATOM 905 C C . LYS A 1 109 ? -33.334 11.081 40.093 1.00 65.38 109 LYS A C 1
ATOM 907 O O . LYS A 1 109 ? -33.859 11.578 41.072 1.00 65.38 109 LYS A O 1
ATOM 912 N N . LEU A 1 110 ? -33.927 11.042 38.900 1.00 61.28 110 LEU A N 1
ATOM 913 C CA . LEU A 1 110 ? -35.276 11.571 38.636 1.00 61.28 110 LEU A CA 1
ATOM 914 C C . LEU A 1 110 ? -36.417 10.674 39.153 1.00 61.28 110 LEU A C 1
ATOM 916 O O . LEU A 1 110 ? -37.572 11.092 39.137 1.00 61.28 110 LEU A O 1
ATOM 920 N N . LYS A 1 111 ? -36.118 9.430 39.552 1.00 57.88 111 LYS A N 1
ATOM 921 C CA . LYS A 1 111 ? -37.097 8.453 40.059 1.00 57.88 111 LYS A CA 1
ATOM 922 C C . LYS A 1 111 ? -37.078 8.293 41.587 1.00 57.88 111 LYS A C 1
ATOM 924 O O . LYS A 1 111 ? -37.890 7.523 42.097 1.00 57.88 111 LYS A O 1
ATOM 929 N N . CYS A 1 112 ? -36.168 8.976 42.281 1.00 49.28 112 CYS A N 1
ATOM 930 C CA . CYS A 1 112 ? -36.098 9.066 43.742 1.00 49.28 112 CYS A CA 1
ATOM 931 C C . CYS A 1 112 ? -36.588 10.442 44.196 1.00 49.28 112 CYS A C 1
ATOM 933 O O . CYS A 1 112 ? -37.167 10.503 45.300 1.00 49.28 112 CYS A O 1
#

pLDDT: mean 89.07, std 9.7, range [49.28, 97.94]

Foldseek 3Di:
DDPVVVVVVVVVVVCVVCVVVVVVLVPDDLVRNLVVLVVVLVVLVVVCVVCVVVCVVVVPVVVSVVVSVVSVVVNCCSPPVVVVVVVVVVVVVVVVVVVVVVVVVVVVVVVD

Secondary structure (DSSP, 8-state):
--HHHHHHHHHHHHHHHTHHHHHHHHTS-HHHHHHHHHHHHHHHHHHHHHTHHHHHHHT-HHHHHHHHHHHHHHHHIIIIIHHHHHHHHHHHHHHHHHHHHHHHHHHHHTT-